Protein AF-A0A0F9SW14-F1 (afdb_monomer_lite)

pLDDT: mean 73.34, std 21.38, range [37.56, 98.0]

Secondary structure (DSSP, 8-state):
------------------------------PPPP------------S--TTTHHHHTTTS--SS----------EEEEEEEEETTTTEEEEEEEEE-SS--HHHHHHHHHHHHHTTT-EEEEEEEEE-GGGTGGGHHHHGGGBT--

Foldseek 3Di:
DDDDDDDDDDDDDDDDDDDDDDDDDDDDDDDDDDDDDDPPDPDPPDPDDPPPVVVVPPPPPPDPPPDPPPPPQFKKWWFKKWAVDPTDIAIAIATFPDDQDQVSVCVVCCVVQVVVRIHTPGTPHMDGPVCQVVCPVRRPPRYRVD

Structure (mmCIF, N/CA/C/O backbone):
data_AF-A0A0F9SW14-F1
#
_entry.id   AF-A0A0F9SW14-F1
#
loop_
_atom_site.group_PDB
_atom_site.id
_atom_site.type_symbol
_atom_site.label_atom_id
_atom_site.label_alt_id
_atom_site.label_comp_id
_atom_site.label_asym_id
_atom_site.label_entity_id
_atom_site.label_seq_id
_atom_site.pdbx_PDB_ins_code
_atom_site.Cartn_x
_atom_site.Cartn_y
_atom_site.Cartn_z
_atom_site.occupancy
_atom_site.B_iso_or_equiv
_atom_site.auth_seq_id
_atom_site.auth_comp_id
_atom_site.auth_asym_id
_atom_site.auth_atom_id
_atom_site.pdbx_PDB_model_num
ATOM 1 N N . MET A 1 1 ? 4.746 -79.354 -51.095 1.00 38.97 1 MET A N 1
ATOM 2 C CA . MET A 1 1 ? 5.424 -80.580 -50.618 1.00 38.97 1 MET A CA 1
ATOM 3 C C . MET A 1 1 ? 6.906 -80.377 -50.930 1.00 38.97 1 MET A C 1
ATOM 5 O O . MET A 1 1 ? 7.201 -80.133 -52.088 1.00 38.97 1 MET A O 1
ATOM 9 N N . GLN A 1 2 ? 7.787 -80.073 -49.967 1.00 37.56 2 GLN A N 1
ATOM 10 C CA . GLN A 1 2 ? 8.296 -80.921 -48.863 1.00 37.56 2 GLN A CA 1
ATOM 11 C C . GLN A 1 2 ? 9.198 -82.066 -49.374 1.00 37.56 2 GLN A C 1
ATOM 13 O O . GLN A 1 2 ? 8.772 -82.779 -50.272 1.00 37.56 2 GLN A O 1
ATOM 18 N N . SER A 1 3 ? 10.400 -82.305 -48.826 1.00 41.50 3 SER A N 1
ATOM 19 C CA . SER A 1 3 ? 11.129 -81.536 -47.792 1.00 41.50 3 SER A CA 1
ATOM 20 C C . SER A 1 3 ? 12.656 -81.739 -47.847 1.00 41.50 3 SER A C 1
ATOM 22 O O . SER A 1 3 ? 13.148 -82.647 -48.508 1.00 41.50 3 SER A O 1
ATOM 24 N N . HIS A 1 4 ? 13.378 -80.877 -47.124 1.00 40.69 4 HIS A N 1
ATOM 25 C CA . HIS A 1 4 ? 14.837 -80.838 -46.953 1.00 40.69 4 HIS A CA 1
ATOM 26 C C . HIS A 1 4 ? 15.416 -81.968 -46.074 1.00 40.69 4 HIS A C 1
ATOM 28 O O . HIS A 1 4 ? 14.711 -82.542 -45.249 1.00 40.69 4 HIS A O 1
ATOM 34 N N . GLN A 1 5 ? 16.737 -82.170 -46.192 1.00 41.19 5 GLN A N 1
ATOM 35 C CA . GLN A 1 5 ? 17.609 -83.070 -45.414 1.00 41.19 5 GLN A CA 1
ATOM 36 C C . GLN A 1 5 ? 19.052 -82.494 -45.499 1.00 41.19 5 GLN A C 1
ATOM 38 O O . GLN A 1 5 ? 19.463 -82.130 -46.597 1.00 41.19 5 GLN A O 1
ATOM 43 N N . GLU A 1 6 ? 19.891 -82.323 -44.465 1.00 43.97 6 GLU A N 1
ATOM 44 C CA . GLU A 1 6 ? 19.742 -82.427 -42.999 1.00 43.97 6 GLU A CA 1
ATOM 45 C C . GLU A 1 6 ? 20.872 -81.639 -42.279 1.00 43.97 6 GLU A C 1
ATOM 47 O O . GLU A 1 6 ? 21.977 -81.530 -42.824 1.00 43.97 6 GLU A O 1
ATOM 52 N N . ARG A 1 7 ? 20.655 -81.189 -41.027 1.00 43.34 7 ARG A N 1
ATOM 53 C CA . ARG A 1 7 ? 21.423 -81.677 -39.849 1.00 43.34 7 ARG A CA 1
ATOM 54 C C . ARG A 1 7 ? 20.942 -81.111 -38.506 1.00 43.34 7 ARG A C 1
ATOM 56 O O . ARG A 1 7 ? 20.653 -79.923 -38.389 1.00 43.34 7 ARG A O 1
ATOM 63 N N . GLY A 1 8 ? 20.845 -81.980 -37.496 1.00 38.12 8 GLY A N 1
ATOM 64 C CA . GLY A 1 8 ? 20.232 -81.676 -36.195 1.00 38.12 8 GLY A CA 1
ATOM 65 C C . GLY A 1 8 ? 21.143 -81.086 -35.103 1.00 38.12 8 GLY A C 1
ATOM 66 O O . GLY A 1 8 ? 22.357 -81.270 -35.084 1.00 38.12 8 GLY A O 1
ATOM 67 N N . ARG A 1 9 ? 20.500 -80.426 -34.129 1.00 44.12 9 ARG A N 1
ATOM 68 C CA . ARG A 1 9 ? 21.030 -79.980 -32.824 1.00 44.12 9 ARG A CA 1
ATOM 69 C C . ARG A 1 9 ? 20.218 -80.675 -31.729 1.00 44.12 9 ARG A C 1
ATOM 71 O O . ARG A 1 9 ? 18.997 -80.598 -31.803 1.00 44.12 9 ARG A O 1
ATOM 78 N N . VAL A 1 10 ? 20.840 -81.220 -30.676 1.00 42.28 10 VAL A N 1
ATOM 79 C CA . VAL A 1 10 ? 20.179 -81.403 -29.362 1.00 42.28 10 VAL A CA 1
ATOM 80 C C . VAL A 1 10 ? 21.195 -81.572 -28.217 1.00 42.28 10 VAL A C 1
ATOM 82 O O . VAL A 1 10 ? 22.359 -81.884 -28.442 1.00 42.28 10 VAL A O 1
ATOM 85 N N . ILE A 1 11 ? 20.730 -81.296 -26.998 1.00 48.56 11 ILE A N 1
ATOM 86 C CA . ILE A 1 11 ? 21.451 -81.211 -25.713 1.00 48.56 11 ILE A CA 1
ATOM 87 C C . ILE A 1 11 ? 20.950 -82.287 -24.729 1.00 48.56 11 ILE A C 1
ATOM 89 O O . ILE A 1 11 ? 19.869 -82.839 -24.932 1.00 48.56 11 ILE A O 1
ATOM 93 N N . LYS A 1 12 ? 21.676 -82.550 -23.628 1.00 44.75 12 LYS A N 1
ATOM 94 C CA . LYS A 1 12 ? 21.154 -83.325 -22.481 1.00 44.75 12 LYS A CA 1
ATOM 95 C C . LYS A 1 12 ? 21.751 -82.888 -21.131 1.00 44.75 12 LYS A C 1
ATOM 97 O O . LYS A 1 12 ? 22.865 -82.376 -21.089 1.00 44.75 12 LYS A O 1
ATOM 102 N N . MET A 1 13 ? 20.978 -83.069 -20.056 1.00 38.25 13 MET A N 1
ATOM 103 C CA . MET A 1 13 ? 21.234 -82.593 -18.682 1.00 38.25 13 MET A CA 1
ATOM 104 C C . MET A 1 13 ? 21.782 -83.699 -17.739 1.00 38.25 13 MET A C 1
ATOM 106 O O . MET A 1 13 ? 21.781 -84.871 -18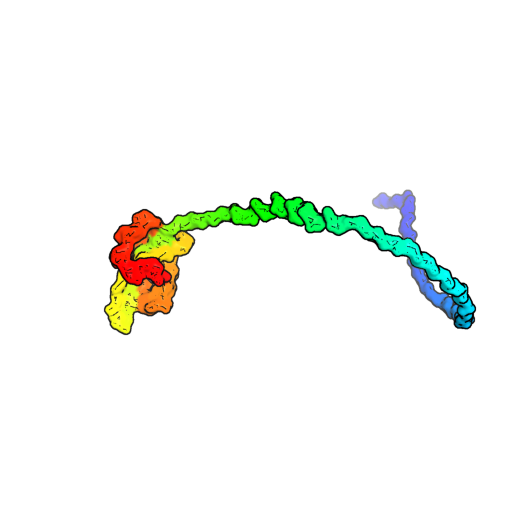.112 1.00 38.25 13 MET A O 1
ATOM 110 N N . GLY A 1 14 ? 22.217 -83.324 -16.519 1.00 40.25 14 GLY A N 1
ATOM 111 C CA . GLY A 1 14 ? 22.540 -84.231 -15.385 1.00 40.25 14 GLY A CA 1
ATOM 112 C C . GLY A 1 14 ? 21.290 -84.813 -14.686 1.00 40.25 14 GLY A C 1
ATOM 113 O O . GLY A 1 14 ? 20.208 -84.762 -15.265 1.00 40.25 14 GLY A O 1
ATOM 114 N N . ASN A 1 15 ? 21.299 -85.350 -13.453 1.00 47.53 15 ASN A N 1
ATOM 115 C CA . ASN A 1 15 ? 22.306 -85.530 -12.371 1.00 47.53 15 ASN A CA 1
ATOM 116 C C . ASN A 1 15 ? 21.827 -86.711 -11.449 1.00 47.53 15 ASN A C 1
ATOM 118 O O . ASN A 1 15 ? 20.722 -87.192 -11.727 1.00 47.53 15 ASN A O 1
ATOM 122 N N . PRO A 1 16 ? 22.545 -87.225 -10.399 1.00 51.72 16 PRO A N 1
ATOM 123 C CA . PRO A 1 16 ? 22.375 -86.743 -8.997 1.00 51.72 16 PRO A CA 1
ATOM 124 C C . PRO A 1 16 ? 23.644 -87.012 -8.072 1.00 51.72 16 PRO A C 1
ATOM 126 O O . PRO A 1 16 ? 24.694 -86.579 -8.543 1.00 51.72 16 PRO A O 1
ATOM 129 N N . PRO A 1 17 ? 23.676 -87.557 -6.801 1.00 51.41 17 PRO A N 1
ATOM 130 C CA . PRO A 1 17 ? 24.726 -87.180 -5.806 1.00 51.41 17 PRO A CA 1
ATOM 131 C C . PRO A 1 17 ? 25.372 -88.322 -4.929 1.00 51.41 17 PRO A C 1
ATOM 133 O O . PRO A 1 17 ? 25.141 -89.502 -5.162 1.00 51.41 17 PRO A O 1
ATOM 136 N N . GLN A 1 18 ? 26.096 -87.933 -3.853 1.00 49.66 18 GLN A N 1
ATOM 137 C CA . GLN A 1 18 ? 26.628 -88.734 -2.705 1.00 49.66 18 GLN A CA 1
ATOM 138 C C . GLN A 1 18 ? 27.753 -89.762 -3.015 1.00 49.66 18 GLN A C 1
ATOM 140 O O . GLN A 1 18 ? 27.923 -90.177 -4.151 1.00 49.66 18 GLN A O 1
ATOM 145 N N . THR A 1 19 ? 28.626 -90.178 -2.079 1.00 39.94 19 THR A N 1
ATOM 146 C CA . THR A 1 19 ? 28.713 -89.998 -0.605 1.00 39.94 19 THR A CA 1
ATOM 147 C C . THR A 1 19 ? 30.156 -89.657 -0.152 1.00 39.94 19 THR A C 1
ATOM 149 O O . THR A 1 19 ? 31.071 -89.685 -0.971 1.00 39.94 19 THR A O 1
ATOM 152 N N . GLY A 1 20 ? 30.384 -89.337 1.129 1.00 46.06 20 GLY A N 1
ATOM 153 C CA . GLY A 1 20 ? 31.709 -89.021 1.697 1.00 46.06 20 GLY A CA 1
ATOM 154 C C . GLY A 1 20 ? 32.074 -89.870 2.924 1.00 46.06 20 GLY A C 1
ATOM 155 O O . GLY A 1 20 ? 31.224 -90.574 3.465 1.00 46.06 20 GLY A O 1
ATOM 156 N N . ASN A 1 21 ? 33.332 -89.799 3.378 1.00 55.56 21 ASN A N 1
ATOM 157 C CA . ASN A 1 21 ? 33.745 -90.317 4.689 1.00 55.56 21 ASN A CA 1
ATOM 158 C C . ASN A 1 21 ? 35.042 -89.657 5.200 1.00 55.56 21 ASN A C 1
ATOM 160 O O . ASN A 1 21 ? 35.754 -89.012 4.432 1.00 55.56 21 ASN A O 1
ATOM 164 N N . ASN A 1 22 ? 35.325 -89.796 6.499 1.00 52.22 22 ASN A N 1
ATOM 165 C CA . ASN A 1 22 ? 36.262 -88.936 7.237 1.00 52.22 22 ASN A CA 1
ATOM 166 C C . ASN A 1 22 ? 37.463 -89.710 7.813 1.00 52.22 22 ASN A C 1
ATOM 168 O O . ASN A 1 22 ? 37.285 -90.815 8.319 1.00 52.22 22 ASN A O 1
ATOM 172 N N . THR A 1 23 ? 38.635 -89.070 7.895 1.00 49.75 23 THR A N 1
ATOM 173 C CA . THR A 1 23 ? 39.743 -89.482 8.785 1.00 49.75 23 THR A CA 1
ATOM 174 C C . THR A 1 23 ? 40.428 -88.250 9.394 1.00 49.75 23 THR A C 1
ATOM 176 O O . THR A 1 23 ? 40.854 -87.382 8.631 1.00 49.75 23 THR A O 1
ATOM 179 N N . PRO A 1 24 ? 40.542 -88.146 10.733 1.00 56.88 24 PRO A N 1
ATOM 180 C CA . PRO A 1 24 ? 41.169 -87.013 11.415 1.00 56.88 24 PRO A CA 1
ATOM 181 C C . PRO A 1 24 ? 42.619 -87.298 11.842 1.00 56.88 24 PRO A C 1
ATOM 183 O O . PRO A 1 24 ? 42.994 -88.454 12.028 1.00 56.88 24 PRO A O 1
ATOM 186 N N . LEU A 1 25 ? 43.372 -86.241 12.168 1.00 50.91 25 LEU A N 1
ATOM 187 C CA . LEU A 1 25 ? 44.088 -86.179 13.450 1.00 50.91 25 LEU A CA 1
ATOM 188 C C . LEU A 1 25 ? 44.338 -84.721 13.883 1.00 50.91 25 LEU A C 1
ATOM 190 O O . LEU A 1 25 ? 44.151 -83.789 13.103 1.00 50.91 25 LEU A O 1
ATOM 194 N N . LEU A 1 26 ? 44.715 -84.545 15.150 1.00 45.38 26 LEU A N 1
ATOM 195 C CA . LEU A 1 26 ? 44.892 -83.275 15.855 1.00 45.38 26 LEU A CA 1
ATOM 196 C C . LEU A 1 26 ? 46.337 -83.197 16.394 1.00 45.38 26 LEU A C 1
ATOM 198 O O . LEU A 1 26 ? 46.843 -84.221 16.849 1.00 45.38 26 LEU A O 1
ATOM 202 N N . SER A 1 27 ? 46.942 -81.999 16.411 1.00 46.00 27 SER A N 1
ATOM 203 C CA . SER A 1 27 ? 48.292 -81.708 16.965 1.00 46.00 27 SER A CA 1
ATOM 204 C C . SER A 1 27 ? 49.480 -82.356 16.188 1.00 46.00 27 SER A C 1
ATOM 206 O O . SER A 1 27 ? 49.280 -83.284 15.416 1.00 46.00 27 SER A O 1
ATOM 208 N N . ASP A 1 28 ? 50.741 -81.895 16.253 1.00 55.34 28 ASP A N 1
ATOM 209 C CA . ASP A 1 28 ? 51.387 -81.083 17.294 1.00 55.34 28 ASP A CA 1
ATOM 210 C C . ASP A 1 28 ? 52.517 -80.120 16.819 1.00 55.34 28 ASP A C 1
ATOM 212 O O . ASP A 1 28 ? 53.312 -80.402 15.925 1.00 55.34 28 ASP A O 1
ATOM 216 N N . ILE A 1 29 ? 52.528 -78.965 17.488 1.00 54.09 29 ILE A N 1
ATOM 217 C CA . ILE A 1 29 ? 53.561 -77.958 17.821 1.00 54.09 29 ILE A CA 1
ATOM 218 C C . ILE A 1 29 ? 55.037 -78.169 17.373 1.00 54.09 29 ILE A C 1
ATOM 220 O O . ILE A 1 29 ? 55.694 -79.114 17.800 1.00 54.09 29 ILE A O 1
ATOM 224 N N . LYS A 1 30 ? 55.654 -77.128 16.759 1.00 56.25 30 LYS A N 1
ATOM 225 C CA . LYS A 1 30 ? 57.001 -76.624 17.165 1.00 56.25 30 LYS A CA 1
ATOM 226 C C . LYS A 1 30 ? 57.337 -75.184 16.697 1.00 56.25 30 LYS A C 1
ATOM 228 O O . LYS A 1 30 ? 57.548 -74.979 15.504 1.00 56.25 30 LYS A O 1
ATOM 233 N N . PRO A 1 31 ? 57.485 -74.193 17.603 1.00 57.56 31 PRO A N 1
ATOM 234 C CA . PRO A 1 31 ? 58.002 -72.862 17.266 1.00 57.56 31 PRO A CA 1
ATOM 235 C C . PRO A 1 31 ? 59.539 -72.758 17.437 1.00 57.56 31 PRO A C 1
ATOM 237 O O . PRO A 1 31 ? 60.061 -73.156 18.482 1.00 57.56 31 PRO A O 1
ATOM 240 N N . PRO A 1 32 ? 60.288 -72.197 16.466 1.00 58.81 32 PRO A N 1
ATOM 241 C CA . PRO A 1 32 ? 61.673 -71.756 16.667 1.00 58.81 32 PRO A CA 1
ATOM 242 C C . PRO A 1 32 ? 61.749 -70.386 17.393 1.00 58.81 32 PRO A C 1
ATOM 244 O O . PRO A 1 32 ? 60.774 -69.633 17.385 1.00 58.81 32 PRO A O 1
ATOM 247 N N . PRO A 1 33 ? 62.881 -70.053 18.050 1.00 59.22 33 PRO A N 1
ATOM 248 C CA . PRO A 1 33 ? 62.978 -68.933 18.996 1.00 59.22 33 PRO A CA 1
ATOM 249 C C . PRO A 1 33 ? 63.113 -67.538 18.344 1.00 59.22 33 PRO A C 1
ATOM 251 O O . PRO A 1 33 ? 63.547 -67.424 17.197 1.00 59.22 33 PRO A O 1
ATOM 254 N N . PRO A 1 34 ? 62.796 -66.452 19.081 1.00 56.81 34 PRO A N 1
ATOM 255 C CA . PRO A 1 34 ? 62.833 -65.086 18.561 1.00 56.81 34 PRO A CA 1
ATOM 256 C C . PRO A 1 34 ? 64.256 -64.523 18.423 1.00 56.81 34 PRO A C 1
ATOM 258 O O . PRO A 1 34 ? 65.130 -64.767 19.256 1.00 56.81 34 PRO A O 1
ATOM 261 N N . GLN A 1 35 ? 64.459 -63.671 17.415 1.00 60.34 35 GLN A N 1
ATOM 262 C CA . GLN A 1 35 ? 65.651 -62.831 17.248 1.00 60.34 35 GLN A CA 1
ATOM 263 C C . GLN A 1 35 ? 65.212 -61.377 17.029 1.00 60.34 35 GLN A C 1
ATOM 265 O O . GLN A 1 35 ? 64.729 -61.009 15.961 1.00 60.34 35 GLN A O 1
ATOM 270 N N . TRP A 1 36 ? 65.342 -60.552 18.070 1.00 59.59 36 TRP A N 1
ATOM 271 C CA . TRP A 1 36 ? 64.946 -59.143 18.046 1.00 59.59 36 TRP A CA 1
ATOM 272 C C . TRP A 1 36 ? 66.070 -58.273 17.476 1.00 59.59 36 TRP A C 1
ATOM 274 O O . TRP A 1 36 ? 67.032 -57.975 18.178 1.00 59.59 36 TRP A O 1
ATOM 284 N N . ILE A 1 37 ? 65.923 -57.803 16.234 1.00 59.19 37 ILE A N 1
ATOM 285 C CA . ILE A 1 37 ? 66.754 -56.720 15.685 1.00 59.19 37 ILE A CA 1
ATOM 286 C C . ILE A 1 37 ? 65.842 -55.631 15.105 1.00 59.19 37 ILE A C 1
ATOM 288 O O . ILE A 1 37 ? 65.646 -55.523 13.895 1.00 59.19 37 ILE A O 1
ATOM 292 N N . LEU A 1 38 ? 65.290 -54.788 15.985 1.00 52.34 38 LEU A N 1
ATOM 293 C CA . LEU A 1 38 ? 64.832 -53.464 15.563 1.00 52.34 38 LEU A CA 1
ATOM 294 C C . LEU A 1 38 ? 66.065 -52.620 15.217 1.00 52.34 38 LEU A C 1
ATOM 296 O O . LEU A 1 38 ? 66.895 -52.353 16.080 1.00 52.34 38 LEU A O 1
ATOM 300 N N . ASN A 1 39 ? 66.142 -52.132 13.980 1.00 56.81 39 ASN A N 1
ATOM 301 C CA . ASN A 1 39 ? 67.089 -51.089 13.572 1.00 56.81 39 ASN A CA 1
ATOM 302 C C . ASN A 1 39 ? 66.338 -49.891 12.967 1.00 56.81 39 ASN A C 1
ATOM 304 O O . ASN A 1 39 ? 66.655 -49.402 11.882 1.00 56.81 39 ASN A O 1
ATOM 308 N N . ILE A 1 40 ? 65.298 -49.430 13.667 1.00 61.66 40 ILE A N 1
ATOM 309 C CA . ILE A 1 40 ? 64.617 -48.177 13.333 1.00 61.66 40 ILE A CA 1
ATOM 310 C C . ILE A 1 40 ? 65.492 -47.034 13.850 1.00 61.66 40 ILE A C 1
ATOM 312 O O . ILE A 1 40 ? 65.397 -46.633 15.009 1.00 61.66 40 ILE A O 1
ATOM 316 N N . ARG A 1 41 ? 66.367 -46.507 12.988 1.00 59.88 41 ARG A N 1
ATOM 317 C CA . ARG A 1 41 ? 67.065 -45.246 13.264 1.00 59.88 41 ARG A CA 1
ATOM 318 C C . ARG A 1 41 ? 66.030 -44.111 13.270 1.00 59.88 41 ARG A C 1
ATOM 320 O O . ARG A 1 41 ? 65.375 -43.924 12.245 1.00 59.88 41 ARG A O 1
ATOM 327 N N . PRO A 1 42 ? 65.878 -43.336 14.359 1.00 55.75 42 PRO A N 1
ATOM 328 C CA . PRO A 1 42 ? 65.009 -42.168 14.351 1.00 55.75 42 PRO A CA 1
ATOM 329 C C . PRO A 1 42 ? 65.684 -41.055 13.544 1.00 55.75 42 PRO A C 1
ATOM 331 O O . PRO A 1 42 ? 66.501 -40.301 14.076 1.00 55.75 42 PRO A O 1
ATOM 334 N N . ASP A 1 43 ? 65.371 -40.960 12.251 1.00 54.28 43 ASP A N 1
ATOM 335 C CA . ASP A 1 43 ? 65.805 -39.822 11.445 1.00 54.28 43 ASP A CA 1
ATOM 336 C C . ASP A 1 43 ? 65.113 -38.548 11.954 1.00 54.28 43 ASP A C 1
ATOM 338 O O . ASP A 1 43 ? 63.888 -38.428 11.957 1.00 54.28 43 ASP A O 1
ATOM 342 N N . LYS A 1 44 ? 65.921 -37.605 12.448 1.00 60.53 44 LYS A N 1
ATOM 343 C CA . LYS A 1 44 ? 65.464 -36.323 12.997 1.00 60.53 44 LYS A CA 1
ATOM 344 C C . LYS A 1 44 ? 65.645 -35.183 11.988 1.00 60.53 44 LYS A C 1
ATOM 346 O O . LYS A 1 44 ? 66.069 -34.093 12.373 1.00 60.53 44 LYS A O 1
ATOM 351 N N . ARG A 1 45 ? 65.361 -35.395 10.694 1.00 54.12 45 ARG A N 1
ATOM 352 C CA . ARG A 1 45 ? 65.456 -34.328 9.681 1.00 54.12 45 ARG A CA 1
ATOM 353 C C . ARG A 1 45 ? 64.310 -33.325 9.776 1.00 54.12 45 ARG A C 1
ATOM 355 O O . ARG A 1 45 ? 63.336 -33.366 9.039 1.00 54.12 45 ARG A O 1
ATOM 362 N N . SER A 1 46 ? 64.542 -32.371 10.670 1.00 54.22 46 SER A N 1
ATOM 363 C CA . SER A 1 46 ? 64.135 -30.969 10.592 1.00 54.22 46 SER A CA 1
ATOM 364 C C . SER A 1 46 ? 62.689 -30.688 10.168 1.00 54.22 46 SER A C 1
ATOM 366 O O . SER A 1 46 ? 62.347 -30.501 9.001 1.00 54.22 46 SER A O 1
ATOM 368 N N . LEU A 1 47 ? 61.875 -30.552 11.209 1.00 59.28 47 LEU A N 1
ATOM 369 C CA . LEU A 1 47 ? 60.568 -29.908 11.299 1.00 59.28 47 LEU A CA 1
ATOM 370 C C . LEU A 1 47 ? 60.555 -28.507 10.628 1.00 59.28 47 LEU A C 1
ATOM 372 O O . LEU A 1 47 ? 60.588 -27.486 11.308 1.00 59.28 47 LEU A O 1
ATOM 376 N N . MET A 1 48 ? 60.519 -28.434 9.289 1.00 58.75 48 MET A N 1
ATOM 377 C CA . MET A 1 48 ? 60.490 -27.149 8.564 1.00 58.75 48 MET A CA 1
ATOM 378 C C . MET A 1 48 ? 59.705 -27.152 7.235 1.00 58.75 48 MET A C 1
ATOM 380 O O . MET A 1 48 ? 60.055 -26.430 6.305 1.00 58.75 48 MET A O 1
ATOM 384 N N . TYR A 1 49 ? 58.607 -27.918 7.138 1.00 58.09 49 TYR A N 1
ATOM 385 C CA . TYR A 1 49 ? 57.700 -27.848 5.971 1.00 58.09 49 TYR A CA 1
ATOM 386 C C . TYR A 1 49 ? 56.188 -27.752 6.280 1.00 58.09 49 TYR A C 1
ATOM 388 O O . TYR A 1 49 ? 55.355 -27.896 5.391 1.00 58.09 49 TYR A O 1
ATOM 396 N N . MET A 1 50 ? 55.799 -27.389 7.510 1.00 54.97 50 MET A N 1
ATOM 397 C CA . MET A 1 50 ? 54.402 -27.040 7.852 1.00 54.97 50 MET A CA 1
ATOM 398 C C . MET A 1 50 ? 54.076 -25.541 7.657 1.00 54.97 50 MET A C 1
ATOM 400 O O . MET A 1 50 ? 53.336 -24.960 8.445 1.00 54.97 50 MET A O 1
ATOM 404 N N . LYS A 1 51 ? 54.644 -24.874 6.638 1.00 50.84 51 LYS A N 1
ATOM 405 C CA . LYS A 1 51 ? 54.388 -23.432 6.398 1.00 50.84 51 LYS A CA 1
ATOM 406 C C . LYS A 1 51 ? 54.214 -22.985 4.943 1.00 50.84 51 LYS A C 1
ATOM 408 O O . LYS A 1 51 ? 53.975 -21.804 4.717 1.00 50.84 51 LYS A O 1
ATOM 413 N N . HIS A 1 52 ? 54.275 -23.906 3.978 1.00 51.56 52 HIS A N 1
ATOM 414 C CA . HIS A 1 52 ? 54.105 -23.580 2.552 1.00 51.56 52 HIS A CA 1
ATOM 415 C C . HIS A 1 52 ? 52.938 -24.321 1.878 1.00 51.56 52 HIS A C 1
ATOM 417 O O . HIS A 1 52 ? 52.269 -23.731 1.037 1.00 51.56 52 HIS A O 1
ATOM 423 N N . ILE A 1 53 ? 52.595 -25.540 2.316 1.00 53.34 53 ILE A N 1
ATOM 424 C CA . ILE A 1 53 ? 51.455 -26.306 1.767 1.00 53.34 53 ILE A CA 1
ATOM 425 C C . ILE A 1 53 ? 50.104 -25.600 2.014 1.00 53.34 53 ILE A C 1
ATOM 427 O O . ILE A 1 53 ? 49.227 -25.623 1.155 1.00 53.34 53 ILE A O 1
ATOM 431 N N . LEU A 1 54 ? 49.944 -24.914 3.154 1.00 52.75 54 LEU A N 1
ATOM 432 C CA . LEU A 1 54 ? 48.695 -24.221 3.513 1.00 52.75 54 LEU A CA 1
ATOM 433 C C . LEU A 1 54 ? 48.391 -22.975 2.659 1.00 52.75 54 LEU A C 1
ATOM 435 O O . LEU A 1 54 ? 47.252 -22.518 2.655 1.00 52.75 54 LEU A O 1
ATOM 439 N N . LEU A 1 55 ? 49.371 -22.425 1.932 1.00 53.22 55 LEU A N 1
ATOM 440 C CA . LEU A 1 55 ? 49.176 -21.229 1.100 1.00 53.22 55 LEU A CA 1
ATOM 441 C C . LEU A 1 55 ? 48.711 -21.555 -0.329 1.00 53.22 55 LEU A C 1
ATOM 443 O O . LEU A 1 55 ? 48.088 -20.715 -0.971 1.00 53.22 55 LEU A O 1
ATOM 447 N N . SER A 1 56 ? 48.959 -22.771 -0.826 1.00 50.25 56 SER A N 1
ATOM 448 C CA . SER A 1 56 ? 48.640 -23.154 -2.212 1.00 50.25 56 SER A CA 1
ATOM 449 C C . SER A 1 56 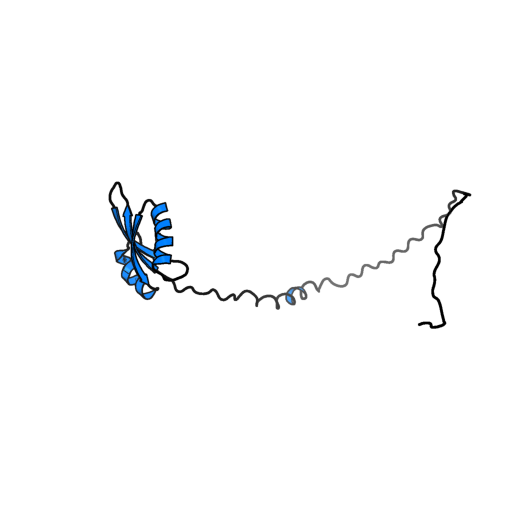? 47.169 -23.519 -2.449 1.00 50.25 56 SER A C 1
ATOM 451 O O . SER A 1 56 ? 46.718 -23.505 -3.589 1.00 50.25 56 SER A O 1
ATOM 453 N N . LEU A 1 57 ? 46.408 -23.830 -1.393 1.00 52.06 57 LEU A N 1
ATOM 454 C CA . LEU A 1 57 ? 44.990 -24.219 -1.477 1.00 52.06 57 LEU A CA 1
ATOM 455 C C . LEU A 1 57 ? 44.008 -23.040 -1.333 1.00 52.06 57 LEU A C 1
ATOM 457 O O . LEU A 1 57 ? 42.820 -23.199 -1.596 1.00 52.06 57 LEU A O 1
ATOM 461 N N . ALA A 1 58 ? 44.487 -21.848 -0.963 1.00 54.25 58 ALA A N 1
ATOM 462 C CA . ALA A 1 58 ? 43.641 -20.672 -0.732 1.00 54.25 58 ALA A CA 1
ATOM 463 C C . ALA A 1 58 ? 43.211 -19.929 -2.018 1.00 54.25 58 ALA A C 1
ATOM 465 O O . ALA A 1 58 ? 42.339 -19.065 -1.968 1.00 54.25 58 ALA A O 1
ATOM 466 N N . ALA A 1 59 ? 43.814 -20.240 -3.172 1.00 55.91 59 ALA A N 1
ATOM 467 C CA . ALA A 1 59 ? 43.720 -19.419 -4.386 1.00 55.91 59 ALA A CA 1
ATOM 468 C C . ALA A 1 59 ? 42.589 -19.798 -5.370 1.00 55.91 59 ALA A C 1
ATOM 470 O O . ALA A 1 59 ? 42.411 -19.113 -6.373 1.00 55.91 59 ALA A O 1
ATOM 471 N N . ALA A 1 60 ? 41.829 -20.871 -5.115 1.00 57.19 60 ALA A N 1
ATOM 472 C CA . ALA A 1 60 ? 40.885 -21.456 -6.083 1.00 57.19 60 ALA A CA 1
ATOM 473 C C . ALA A 1 60 ? 39.411 -21.487 -5.609 1.00 57.19 60 ALA A C 1
ATOM 475 O O . ALA A 1 60 ? 38.622 -22.286 -6.106 1.00 57.19 60 ALA A O 1
ATOM 476 N N . GLY A 1 61 ? 39.036 -20.649 -4.630 1.00 59.50 61 GLY A N 1
ATOM 477 C CA . GLY A 1 61 ? 37.747 -20.746 -3.920 1.00 59.50 61 GLY A CA 1
ATOM 478 C C . GLY A 1 61 ? 36.795 -19.541 -3.995 1.00 59.50 61 GLY A C 1
ATOM 479 O O . GLY A 1 61 ? 35.789 -19.551 -3.294 1.00 59.50 61 GLY A O 1
ATOM 480 N N . LEU A 1 62 ? 37.086 -18.491 -4.778 1.00 61.97 62 LEU A N 1
ATOM 481 C CA . LEU A 1 62 ? 36.348 -17.209 -4.740 1.00 61.97 62 LEU A CA 1
ATOM 482 C C . LEU A 1 62 ? 35.760 -16.770 -6.104 1.00 61.97 62 LEU A C 1
ATOM 484 O O . LEU A 1 62 ? 36.029 -15.667 -6.568 1.00 61.97 62 LEU A O 1
ATOM 488 N N . LEU A 1 63 ? 34.936 -17.607 -6.751 1.00 62.03 63 LEU A N 1
ATOM 489 C CA . LEU A 1 63 ? 34.216 -17.232 -7.992 1.00 62.03 63 LEU A CA 1
ATOM 490 C C . LEU A 1 63 ? 32.744 -17.702 -8.074 1.00 62.03 63 LEU A C 1
ATOM 492 O O . LEU A 1 63 ? 32.142 -17.632 -9.141 1.00 62.03 63 LEU A O 1
ATOM 496 N N . ALA A 1 64 ? 32.138 -18.177 -6.978 1.00 62.16 64 ALA A N 1
ATOM 497 C CA . ALA A 1 64 ? 30.885 -18.948 -7.036 1.00 62.16 64 ALA A CA 1
ATOM 498 C C . ALA A 1 64 ? 29.725 -18.442 -6.144 1.00 62.16 64 ALA A C 1
ATOM 500 O O . ALA A 1 64 ? 29.026 -19.261 -5.551 1.00 62.16 64 ALA A O 1
ATOM 501 N N . LEU A 1 65 ? 29.477 -17.123 -6.054 1.00 61.75 65 LEU A N 1
ATOM 502 C CA . LEU A 1 65 ? 28.171 -16.624 -5.564 1.00 61.75 65 LEU A CA 1
ATOM 503 C C . LEU A 1 65 ? 27.729 -15.237 -6.081 1.00 61.75 65 LEU A C 1
ATOM 505 O O . LEU A 1 65 ? 26.967 -14.540 -5.417 1.00 61.75 65 LEU A O 1
ATOM 509 N N . SER A 1 66 ? 28.130 -14.832 -7.289 1.00 59.16 66 SER A N 1
ATOM 510 C CA . SER A 1 66 ? 27.489 -13.700 -7.980 1.00 59.16 66 SER A CA 1
ATOM 511 C C . SER A 1 66 ? 26.190 -14.147 -8.667 1.00 59.16 66 SER A C 1
ATOM 513 O O . SER A 1 66 ? 26.063 -14.082 -9.891 1.00 59.16 66 SER A O 1
ATOM 515 N N . ALA A 1 67 ? 25.224 -14.641 -7.888 1.00 64.25 67 ALA A N 1
ATOM 516 C CA . ALA A 1 67 ? 23.860 -14.756 -8.389 1.00 64.25 67 ALA A CA 1
ATOM 517 C C . ALA A 1 67 ? 23.357 -13.334 -8.689 1.00 64.25 67 ALA A C 1
ATOM 519 O O . ALA A 1 67 ? 23.520 -12.465 -7.826 1.00 64.25 67 ALA A O 1
ATOM 520 N N . PRO A 1 68 ? 22.758 -13.058 -9.863 1.00 55.75 68 PRO A N 1
ATOM 521 C CA . PRO A 1 68 ? 22.087 -11.789 -10.072 1.00 55.75 68 PRO A CA 1
ATOM 522 C C . PRO A 1 68 ? 20.897 -11.748 -9.117 1.00 55.75 68 PRO A C 1
ATOM 524 O O . PRO A 1 68 ? 19.867 -12.384 -9.349 1.00 55.75 68 PRO A O 1
ATOM 527 N N . SER A 1 69 ? 21.043 -11.007 -8.020 1.00 53.72 69 SER A N 1
ATOM 528 C CA . SER A 1 69 ? 19.891 -10.505 -7.295 1.00 53.72 69 SER A CA 1
ATOM 529 C C . SER A 1 69 ? 19.105 -9.679 -8.300 1.00 53.72 69 SER A C 1
ATOM 531 O O . SER A 1 69 ? 19.554 -8.621 -8.725 1.00 53.72 69 SER A O 1
ATOM 533 N N . VAL A 1 70 ? 17.955 -10.193 -8.736 1.00 53.62 70 VAL A N 1
ATOM 534 C CA . VAL A 1 70 ? 17.008 -9.387 -9.496 1.00 53.62 70 VAL A CA 1
ATOM 535 C C . VAL A 1 70 ? 16.580 -8.278 -8.547 1.00 53.62 70 VAL A C 1
ATOM 537 O O . VAL A 1 70 ? 15.842 -8.538 -7.596 1.00 53.62 70 VAL A O 1
ATOM 540 N N . GLN A 1 71 ? 17.075 -7.058 -8.771 1.00 52.12 71 GLN A N 1
ATOM 541 C CA . GLN A 1 71 ? 16.477 -5.865 -8.188 1.00 52.12 71 GLN A CA 1
ATOM 542 C C . GLN A 1 71 ? 15.067 -5.776 -8.770 1.00 52.12 71 GLN A C 1
ATOM 544 O O . GLN A 1 71 ? 14.854 -5.219 -9.847 1.00 52.12 71 GLN A O 1
ATOM 549 N N . ALA A 1 72 ? 14.103 -6.391 -8.083 1.00 58.31 72 ALA A N 1
ATOM 550 C CA . ALA A 1 72 ? 12.707 -6.069 -8.287 1.00 58.31 72 ALA A CA 1
ATOM 551 C C . ALA A 1 72 ? 12.597 -4.560 -8.060 1.00 58.31 72 ALA A C 1
ATOM 553 O O . ALA A 1 72 ? 12.965 -4.083 -6.987 1.00 58.31 72 ALA A O 1
ATOM 554 N N . ALA A 1 73 ? 12.182 -3.818 -9.090 1.00 66.38 73 ALA A N 1
ATOM 555 C CA . ALA A 1 73 ? 11.990 -2.380 -8.972 1.00 66.38 73 ALA A CA 1
ATOM 556 C C . ALA A 1 73 ? 11.083 -2.125 -7.766 1.00 66.38 73 ALA A C 1
ATOM 558 O O . ALA A 1 73 ? 10.029 -2.754 -7.665 1.00 66.38 73 ALA A O 1
ATOM 559 N N . GLU A 1 74 ? 11.518 -1.277 -6.835 1.00 84.25 74 GLU A N 1
ATOM 560 C CA . GLU A 1 74 ? 10.876 -1.168 -5.527 1.00 84.25 74 GLU A CA 1
ATOM 561 C C . GLU A 1 74 ? 9.463 -0.585 -5.679 1.00 84.25 74 GLU A C 1
ATOM 563 O O . GLU A 1 74 ? 9.258 0.623 -5.822 1.00 84.25 74 GLU A O 1
ATOM 568 N N . CYS A 1 75 ? 8.473 -1.482 -5.726 1.00 92.50 75 CYS A N 1
ATOM 569 C CA . CYS A 1 75 ? 7.078 -1.138 -5.936 1.00 92.50 75 CYS A CA 1
ATOM 570 C C . CYS A 1 75 ? 6.489 -0.607 -4.630 1.00 92.50 75 CYS A C 1
ATOM 572 O O . CYS A 1 75 ? 6.442 -1.305 -3.616 1.00 92.50 75 CYS A O 1
ATOM 574 N N . PHE A 1 76 ? 5.915 0.587 -4.672 1.00 94.81 76 PHE A N 1
ATOM 575 C CA . PHE A 1 76 ? 5.162 1.159 -3.567 1.00 94.81 76 PHE A CA 1
ATOM 576 C C . PHE A 1 76 ? 3.710 1.363 -3.970 1.00 94.81 76 PHE A C 1
ATOM 578 O O . PHE A 1 76 ? 3.403 1.748 -5.096 1.00 94.81 76 PHE A O 1
ATOM 585 N N . ALA A 1 77 ? 2.803 1.121 -3.032 1.00 96.62 77 ALA A N 1
ATOM 586 C CA . ALA A 1 77 ? 1.391 1.420 -3.181 1.00 96.62 77 ALA A CA 1
ATOM 587 C C . ALA A 1 77 ? 0.950 2.390 -2.091 1.00 96.62 77 ALA A C 1
ATOM 589 O O . ALA A 1 77 ? 1.263 2.201 -0.911 1.00 96.62 77 ALA A O 1
ATOM 590 N N . ASP A 1 78 ? 0.193 3.410 -2.483 1.00 96.62 78 ASP A N 1
ATOM 591 C CA . ASP A 1 78 ? -0.483 4.299 -1.553 1.00 96.62 78 ASP A CA 1
ATOM 592 C C . ASP A 1 78 ? -1.960 3.938 -1.448 1.00 96.62 78 ASP A C 1
ATOM 594 O O . ASP A 1 78 ? -2.612 3.540 -2.414 1.00 96.62 78 ASP A O 1
ATOM 598 N N . TYR A 1 79 ? -2.488 3.990 -0.233 1.00 97.56 79 TYR A N 1
ATOM 599 C CA . TYR A 1 79 ? -3.776 3.390 0.081 1.00 97.56 79 TYR A CA 1
ATOM 600 C C . TYR A 1 79 ? -4.526 4.184 1.142 1.00 97.56 79 TYR A C 1
ATOM 602 O O . TYR A 1 79 ? -3.961 4.996 1.878 1.00 97.56 79 TYR A O 1
ATOM 610 N N . LYS A 1 80 ? -5.830 3.926 1.223 1.00 97.56 80 LYS A N 1
ATOM 611 C CA . LYS A 1 80 ? -6.696 4.401 2.304 1.00 97.56 80 LYS A CA 1
ATOM 612 C C . LYS A 1 80 ? -7.278 3.197 3.026 1.00 97.56 80 LYS A C 1
ATOM 614 O O . LYS A 1 80 ? -7.687 2.232 2.379 1.00 97.56 80 LYS A O 1
ATOM 619 N N . ALA A 1 81 ? -7.329 3.254 4.349 1.00 98.00 81 ALA A N 1
ATOM 620 C CA . ALA A 1 81 ? -7.879 2.195 5.186 1.00 98.00 81 ALA A CA 1
ATOM 621 C C . ALA A 1 81 ? -8.658 2.778 6.372 1.00 98.00 81 ALA A C 1
ATOM 623 O O . ALA A 1 81 ? -8.434 3.923 6.781 1.00 98.00 81 ALA A O 1
ATOM 624 N N . LYS A 1 82 ? -9.588 1.981 6.908 1.00 96.94 82 LYS A N 1
ATOM 625 C CA . LYS A 1 82 ? -10.403 2.323 8.076 1.00 96.94 82 LYS A CA 1
ATOM 626 C C . LYS A 1 82 ? -10.281 1.290 9.189 1.00 96.94 82 LYS A C 1
ATOM 628 O O . LYS A 1 82 ? -9.986 0.132 8.928 1.00 96.94 82 LYS A O 1
ATOM 633 N N . GLN A 1 83 ? -10.540 1.708 10.414 1.00 96.38 83 GLN A N 1
ATOM 634 C CA . GLN A 1 83 ? -10.725 0.852 11.580 1.00 96.38 83 GLN A CA 1
ATOM 635 C C . GLN A 1 83 ? -12.036 1.278 12.234 1.00 96.38 83 GLN A C 1
ATOM 637 O O . GLN A 1 83 ? -12.286 2.474 12.360 1.00 96.38 83 GLN A O 1
ATOM 642 N N . GLU A 1 84 ? -12.880 0.316 12.596 1.00 94.62 84 GLU A N 1
ATOM 643 C CA . GLU A 1 84 ? -14.157 0.578 13.265 1.00 94.62 84 GLU A CA 1
ATOM 644 C C . GLU A 1 84 ? -13.964 0.615 14.790 1.00 94.62 84 GLU A C 1
ATOM 646 O O . GLU A 1 84 ? -13.038 -0.003 15.311 1.00 94.62 84 GLU A O 1
ATOM 651 N N . ASN A 1 85 ? -14.894 1.259 15.504 1.00 88.50 85 ASN A N 1
ATOM 652 C CA . ASN A 1 85 ? -15.069 1.154 16.961 1.00 88.50 85 ASN A CA 1
ATOM 653 C C . ASN A 1 85 ? -13.783 1.353 17.809 1.00 88.50 85 ASN A C 1
ATOM 655 O O . ASN A 1 85 ? -13.320 0.407 18.448 1.00 88.50 85 ASN A O 1
ATOM 659 N N . PRO A 1 86 ? -13.226 2.581 17.889 1.00 90.81 86 PRO A N 1
ATOM 660 C CA . PRO A 1 86 ? -13.736 3.834 17.324 1.00 90.81 86 PRO A CA 1
ATOM 661 C C . PRO A 1 86 ? -13.418 3.979 15.832 1.00 90.81 86 PRO A C 1
ATOM 663 O O . PRO A 1 86 ? -12.395 3.484 15.363 1.00 90.81 86 PRO A O 1
ATOM 666 N N . LEU A 1 87 ? -14.268 4.700 15.090 1.00 95.50 87 LEU A N 1
ATOM 667 C CA . LEU A 1 87 ? -14.030 4.961 13.669 1.00 95.50 87 LEU A CA 1
ATOM 668 C C . LEU A 1 87 ? -12.759 5.799 13.477 1.00 95.50 87 LEU A C 1
ATOM 670 O O . LEU A 1 87 ? -12.669 6.940 13.931 1.00 95.50 87 LEU A O 1
ATOM 674 N N . ARG A 1 88 ? -11.785 5.237 12.765 1.00 95.25 88 ARG A N 1
ATOM 675 C CA . ARG A 1 88 ? -10.520 5.881 12.402 1.00 95.25 88 ARG A CA 1
ATOM 676 C C . ARG A 1 88 ? -10.278 5.684 10.915 1.00 95.25 88 ARG A C 1
ATOM 678 O O . ARG A 1 88 ? -10.450 4.583 10.401 1.00 95.25 88 ARG A O 1
ATOM 685 N N . LEU A 1 89 ? -9.826 6.731 10.238 1.00 95.44 89 LEU A N 1
ATOM 686 C CA . LEU A 1 89 ? -9.383 6.682 8.845 1.00 95.44 89 LEU A CA 1
ATOM 687 C C . LEU A 1 89 ? -7.891 7.004 8.791 1.00 95.44 89 LEU A C 1
ATOM 689 O O . LEU A 1 89 ? -7.422 7.862 9.539 1.00 95.44 89 LEU A O 1
ATOM 693 N N . HIS A 1 90 ? -7.151 6.363 7.889 1.00 94.31 90 HIS A N 1
ATOM 694 C CA . HIS A 1 90 ? -5.808 6.815 7.546 1.00 94.31 90 HIS A CA 1
ATOM 695 C C . HIS A 1 90 ? -5.469 6.604 6.072 1.00 94.31 90 HIS A C 1
ATOM 697 O O . HIS A 1 90 ? -6.011 5.733 5.389 1.00 94.31 90 HIS A O 1
ATOM 703 N N . TYR A 1 91 ? -4.529 7.424 5.614 1.00 96.94 91 TYR A N 1
ATOM 704 C CA . TYR A 1 91 ? -3.723 7.175 4.429 1.00 96.94 91 TYR A CA 1
ATOM 705 C C . TYR A 1 91 ? -2.408 6.504 4.856 1.00 96.94 91 TYR A C 1
ATOM 707 O O . TYR A 1 91 ? -1.979 6.599 6.016 1.00 96.94 91 TYR A O 1
ATOM 715 N N . GLY A 1 92 ? -1.778 5.797 3.928 1.00 96.75 92 GLY A N 1
ATOM 716 C CA . GLY A 1 92 ? -0.484 5.163 4.125 1.00 96.75 92 GLY A CA 1
ATOM 717 C C . GLY A 1 92 ? 0.187 4.851 2.795 1.00 96.75 92 GLY A C 1
ATOM 718 O O . GLY A 1 92 ? -0.454 4.844 1.745 1.00 96.75 92 GLY A O 1
ATOM 719 N N . VAL A 1 93 ? 1.487 4.580 2.867 1.00 96.88 93 VAL A N 1
ATOM 720 C CA . VAL A 1 93 ? 2.305 4.072 1.761 1.00 96.88 93 VAL A CA 1
ATOM 721 C C . VAL A 1 93 ? 2.962 2.794 2.253 1.00 96.88 93 VAL A C 1
ATOM 723 O O . VAL A 1 93 ? 3.425 2.759 3.390 1.00 96.88 93 VAL A O 1
ATOM 726 N N . ALA A 1 94 ? 3.004 1.756 1.429 1.00 95.94 94 ALA A N 1
ATOM 727 C CA . ALA A 1 94 ? 3.622 0.483 1.773 1.00 95.94 94 ALA A CA 1
ATOM 728 C C . ALA A 1 94 ? 4.318 -0.141 0.558 1.00 95.94 94 ALA A C 1
ATOM 730 O O . ALA A 1 94 ? 3.890 0.045 -0.581 1.00 95.94 94 ALA A O 1
ATOM 731 N N . GLN A 1 95 ? 5.391 -0.881 0.828 1.00 95.12 95 GLN A N 1
ATOM 732 C CA . GLN A 1 95 ? 6.147 -1.654 -0.156 1.00 95.12 95 GLN A CA 1
ATOM 733 C C . GLN A 1 95 ? 5.341 -2.892 -0.581 1.00 95.12 95 GLN A C 1
ATOM 735 O O . GLN A 1 95 ? 4.767 -3.587 0.266 1.00 95.12 95 GLN A O 1
ATOM 740 N N . VAL A 1 96 ? 5.308 -3.177 -1.880 1.00 94.38 96 VAL A N 1
ATOM 741 C CA . VAL A 1 96 ? 4.597 -4.298 -2.505 1.00 94.38 96 VAL A CA 1
ATOM 742 C C . VAL A 1 96 ? 5.626 -5.227 -3.137 1.00 94.38 96 VAL A C 1
ATOM 744 O O . VAL A 1 96 ? 6.432 -4.795 -3.949 1.00 94.38 96 VAL A O 1
ATOM 747 N N . SER A 1 97 ? 5.607 -6.507 -2.778 1.00 91.38 97 SER A N 1
ATOM 748 C CA . SER A 1 97 ? 6.564 -7.484 -3.316 1.00 91.38 97 SER A CA 1
ATOM 749 C C . SER A 1 97 ? 6.030 -8.147 -4.589 1.00 91.38 97 SER A C 1
ATOM 751 O O . SER A 1 97 ? 4.851 -8.496 -4.643 1.00 91.38 97 SER A O 1
ATOM 753 N N . GLY A 1 98 ? 6.890 -8.398 -5.579 1.00 89.12 98 GLY A N 1
ATOM 754 C CA . GLY A 1 98 ? 6.483 -8.966 -6.872 1.00 89.12 98 GLY A CA 1
ATOM 755 C C . GLY A 1 98 ? 6.009 -7.884 -7.844 1.00 89.12 98 GLY A C 1
ATOM 756 O O . GLY A 1 98 ? 6.575 -6.797 -7.868 1.00 89.12 98 GLY A O 1
ATOM 757 N N . ASP A 1 99 ? 4.994 -8.171 -8.660 1.00 89.38 99 ASP A N 1
ATOM 758 C CA . ASP A 1 99 ? 4.538 -7.236 -9.696 1.00 89.38 99 ASP A CA 1
ATOM 759 C C . ASP A 1 99 ? 4.016 -5.913 -9.112 1.00 89.38 99 ASP A C 1
ATOM 761 O O . ASP A 1 99 ? 3.164 -5.922 -8.216 1.00 89.38 99 ASP A O 1
ATOM 765 N N . CYS A 1 100 ? 4.415 -4.780 -9.705 1.00 90.50 100 CYS A N 1
ATOM 766 C CA . CYS A 1 100 ? 3.899 -3.437 -9.398 1.00 90.50 100 CYS A CA 1
ATOM 767 C C . CYS A 1 100 ? 2.433 -3.237 -9.867 1.00 90.50 100 CYS A C 1
ATOM 769 O O . CYS A 1 100 ? 2.105 -2.269 -10.554 1.00 90.50 100 CYS A O 1
ATOM 771 N N . SER A 1 101 ? 1.522 -4.151 -9.518 1.00 93.50 101 SER A N 1
ATOM 772 C CA . SER A 1 101 ? 0.108 -4.119 -9.903 1.00 93.50 101 SER A CA 1
ATOM 773 C C . SER A 1 101 ? -0.807 -3.744 -8.731 1.00 93.50 101 SER A C 1
ATOM 775 O O . SER A 1 101 ? -0.553 -4.093 -7.574 1.00 93.50 101 SER A O 1
ATOM 777 N N . ARG A 1 102 ? -1.941 -3.086 -9.028 1.00 95.19 102 ARG A N 1
ATOM 778 C CA . ARG A 1 102 ? -2.978 -2.801 -8.014 1.00 95.19 102 ARG A CA 1
ATOM 779 C C . ARG A 1 102 ? -3.544 -4.078 -7.382 1.00 95.19 102 ARG A C 1
ATOM 781 O O . ARG A 1 102 ? -3.871 -4.052 -6.201 1.00 95.19 102 ARG A O 1
ATOM 788 N N . ALA A 1 103 ? -3.628 -5.184 -8.126 1.00 95.69 103 ALA A N 1
ATOM 789 C CA . ALA A 1 103 ? -4.130 -6.460 -7.613 1.00 95.69 103 ALA A CA 1
AT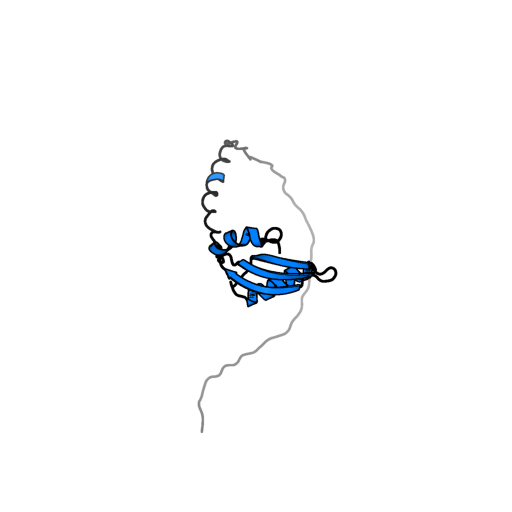OM 790 C C . ALA A 1 103 ? -3.153 -7.097 -6.606 1.00 95.69 103 ALA A C 1
ATOM 792 O O . ALA A 1 103 ? -3.566 -7.529 -5.527 1.00 95.69 103 ALA A O 1
ATOM 793 N N . THR A 1 104 ? -1.852 -7.077 -6.918 1.00 95.19 104 THR A N 1
ATOM 794 C CA . THR A 1 104 ? -0.766 -7.520 -6.027 1.00 95.19 104 THR A CA 1
ATOM 795 C C . THR A 1 104 ? -0.769 -6.696 -4.740 1.00 95.19 104 THR A C 1
ATOM 797 O O . THR A 1 104 ? -0.840 -7.256 -3.642 1.00 95.19 104 THR A O 1
ATOM 800 N N . ALA A 1 105 ? -0.809 -5.364 -4.878 1.00 96.56 105 ALA A N 1
ATOM 801 C CA . ALA A 1 105 ? -0.906 -4.426 -3.765 1.00 96.56 105 ALA A CA 1
ATOM 802 C C . ALA A 1 105 ? -2.144 -4.698 -2.893 1.00 96.56 105 ALA A C 1
ATOM 804 O O . ALA A 1 105 ? -2.019 -4.901 -1.688 1.00 96.56 105 ALA A O 1
ATOM 805 N N . GLN A 1 106 ? -3.337 -4.777 -3.487 1.00 97.31 106 GLN A N 1
ATOM 806 C CA . GLN A 1 106 ? -4.588 -5.016 -2.765 1.00 97.31 106 GLN A CA 1
ATOM 807 C C . GLN A 1 106 ? -4.569 -6.349 -2.002 1.00 97.31 106 GLN A C 1
ATOM 809 O O . GLN A 1 106 ? -4.949 -6.381 -0.831 1.00 97.31 106 GLN A O 1
ATOM 814 N N . SER A 1 107 ? -4.087 -7.433 -2.618 1.00 96.75 107 SER A N 1
ATOM 815 C CA . SER A 1 107 ? -3.996 -8.759 -1.988 1.00 96.75 107 SER A CA 1
ATOM 816 C C . SER A 1 107 ? -3.062 -8.770 -0.772 1.00 96.75 107 SER A C 1
ATOM 818 O O . SER A 1 107 ? -3.403 -9.336 0.270 1.00 96.75 107 SER A O 1
ATOM 820 N N . GLN A 1 108 ? -1.902 -8.111 -0.869 1.00 96.56 108 GLN A N 1
ATOM 821 C CA . GLN A 1 108 ? -0.936 -8.029 0.231 1.00 96.56 108 GLN A CA 1
ATOM 822 C C . GLN A 1 108 ? -1.414 -7.089 1.341 1.00 96.56 108 GLN A C 1
ATOM 824 O O . GLN A 1 108 ? -1.436 -7.475 2.512 1.00 96.56 108 GLN A O 1
ATOM 829 N N . LEU A 1 109 ? -1.836 -5.873 0.984 1.00 97.12 109 LEU A N 1
ATOM 830 C CA . LEU A 1 109 ? -2.245 -4.851 1.945 1.00 97.12 109 LEU A CA 1
ATOM 831 C C . LEU A 1 109 ? -3.503 -5.256 2.708 1.00 97.12 109 LEU A C 1
ATOM 833 O O . LEU A 1 109 ? -3.540 -5.058 3.916 1.00 97.12 109 LEU A O 1
ATOM 837 N N . THR A 1 110 ? -4.486 -5.901 2.067 1.00 97.50 110 THR A N 1
ATOM 838 C CA . THR A 1 110 ? -5.683 -6.407 2.770 1.00 97.50 110 THR A CA 1
ATOM 839 C C . THR A 1 110 ? -5.299 -7.328 3.930 1.00 97.50 110 THR A C 1
ATOM 841 O O . THR A 1 110 ? -5.822 -7.175 5.030 1.00 97.50 110 THR A O 1
ATOM 844 N N . LYS A 1 111 ? -4.336 -8.238 3.722 1.00 96.81 111 LYS A N 1
ATOM 845 C CA . LYS A 1 111 ? -3.857 -9.171 4.756 1.00 96.81 111 LYS A CA 1
ATOM 846 C C . LYS A 1 111 ? -3.065 -8.452 5.858 1.00 96.81 111 LYS A C 1
ATOM 848 O O . LYS A 1 111 ? -3.336 -8.661 7.038 1.00 96.81 111 LYS A O 1
ATOM 853 N N . ARG A 1 112 ? -2.121 -7.582 5.473 1.00 96.19 112 ARG A N 1
ATOM 854 C CA . ARG A 1 112 ? -1.229 -6.832 6.386 1.00 96.19 112 ARG A CA 1
ATOM 855 C C . ARG A 1 112 ? -1.998 -5.838 7.269 1.00 96.19 112 ARG A C 1
ATOM 857 O O . ARG A 1 112 ? -1.708 -5.716 8.456 1.00 96.19 112 ARG A O 1
ATOM 864 N N . LEU A 1 113 ? -3.016 -5.179 6.712 1.00 96.62 113 LEU A N 1
ATOM 865 C CA . LEU A 1 113 ? -3.910 -4.261 7.424 1.00 96.62 113 LEU A CA 1
ATOM 866 C C . LEU A 1 113 ? -4.883 -5.014 8.346 1.00 96.62 113 LEU A C 1
ATOM 868 O O . LEU A 1 113 ? -5.007 -4.648 9.517 1.00 96.62 113 LEU A O 1
ATOM 872 N N . ALA A 1 114 ? -5.512 -6.096 7.867 1.00 95.88 114 ALA A N 1
ATOM 873 C CA . ALA A 1 114 ? -6.469 -6.871 8.663 1.00 95.88 114 ALA A CA 1
ATOM 874 C C . ALA A 1 114 ? -5.829 -7.470 9.927 1.00 95.88 114 ALA A C 1
ATOM 876 O O . ALA A 1 114 ? -6.442 -7.439 10.993 1.00 95.88 114 ALA A O 1
ATOM 877 N N . ALA A 1 115 ? -4.569 -7.912 9.843 1.00 95.75 115 ALA A N 1
ATOM 878 C CA . ALA A 1 115 ? -3.789 -8.389 10.989 1.00 95.75 115 ALA A CA 1
ATOM 879 C C . ALA A 1 115 ? -3.572 -7.331 12.097 1.00 95.75 115 ALA A C 1
ATOM 881 O O . ALA A 1 115 ? -3.244 -7.686 13.225 1.00 95.75 115 ALA A O 1
ATOM 882 N N . GLN A 1 116 ? -3.772 -6.042 11.799 1.00 93.81 116 GLN A N 1
ATOM 883 C CA . GLN A 1 116 ? -3.710 -4.929 12.758 1.00 93.81 116 GLN A CA 1
ATOM 884 C C . GLN A 1 116 ? -5.091 -4.280 13.003 1.00 93.81 116 GLN A C 1
ATOM 886 O O . GLN A 1 116 ? -5.170 -3.166 13.526 1.00 93.81 116 GLN A O 1
ATOM 891 N N . GLY A 1 117 ? -6.183 -4.947 12.611 1.00 94.88 117 GLY A N 1
ATOM 892 C CA . GLY A 1 117 ? -7.550 -4.445 12.778 1.00 94.88 117 GLY A CA 1
ATOM 893 C C . GLY A 1 117 ? -7.924 -3.289 11.843 1.00 94.88 117 GLY A C 1
ATOM 894 O O . GLY A 1 117 ? -8.785 -2.486 12.200 1.00 94.88 117 GLY A O 1
ATOM 895 N N . TRP A 1 118 ? -7.274 -3.174 10.679 1.00 97.06 118 TRP A N 1
ATOM 896 C CA . TRP A 1 118 ? -7.591 -2.185 9.643 1.00 97.06 118 TRP A CA 1
ATOM 897 C C . TRP A 1 118 ? -8.193 -2.859 8.403 1.00 97.06 118 TRP A C 1
ATOM 899 O O . TRP A 1 118 ? -7.665 -3.834 7.875 1.00 97.06 118 TRP A O 1
ATOM 909 N N . THR A 1 119 ? -9.285 -2.307 7.890 1.00 97.56 119 THR A N 1
ATOM 910 C CA . THR A 1 119 ? -9.901 -2.676 6.614 1.00 97.56 119 THR A CA 1
ATOM 911 C C . THR A 1 119 ? -9.353 -1.780 5.506 1.00 97.56 119 THR A C 1
ATOM 913 O O . THR A 1 119 ? -9.517 -0.558 5.553 1.00 97.56 119 THR A O 1
ATOM 916 N N . LEU A 1 120 ? -8.732 -2.370 4.482 1.00 97.81 120 LEU A N 1
ATOM 917 C CA . LEU A 1 120 ? -8.359 -1.653 3.260 1.00 97.81 120 LEU A CA 1
ATOM 918 C C . LEU A 1 120 ? -9.624 -1.121 2.562 1.00 97.81 120 LEU A C 1
ATOM 920 O O . LEU A 1 120 ? -10.544 -1.889 2.296 1.00 97.81 120 LEU A O 1
ATOM 924 N N . LEU A 1 121 ? -9.659 0.177 2.248 1.00 97.50 121 LEU A N 1
ATOM 925 C CA . LEU A 1 121 ? -10.740 0.790 1.466 1.00 97.50 121 LEU A CA 1
ATOM 926 C C . LEU A 1 121 ? -10.404 0.822 -0.024 1.00 97.50 121 LEU A C 1
ATOM 928 O O . LEU A 1 121 ? -11.243 0.490 -0.853 1.00 97.50 121 LEU A O 1
ATOM 932 N N . THR A 1 122 ? -9.191 1.258 -0.373 1.00 97.69 122 THR A N 1
ATOM 933 C CA . THR A 1 122 ? -8.735 1.329 -1.768 1.00 97.69 122 THR A CA 1
ATOM 934 C C . THR A 1 122 ? -7.218 1.493 -1.865 1.00 97.69 122 THR A C 1
ATOM 936 O O . THR A 1 122 ? -6.598 2.096 -0.985 1.00 97.69 122 THR A O 1
ATOM 939 N N . VAL A 1 123 ? -6.639 0.992 -2.960 1.00 97.38 123 VAL A N 1
ATOM 940 C CA . VAL A 1 123 ? -5.288 1.335 -3.426 1.00 97.38 123 VAL A CA 1
ATOM 941 C C . VAL A 1 123 ? -5.419 2.518 -4.385 1.00 97.38 123 VAL A C 1
ATOM 943 O O . VAL A 1 123 ? -6.002 2.393 -5.462 1.00 97.38 123 VAL A O 1
ATOM 946 N N . VAL A 1 124 ? -4.888 3.672 -3.988 1.00 96.19 124 VAL A N 1
ATOM 947 C CA . VAL A 1 124 ? -4.973 4.933 -4.735 1.00 96.19 124 VAL A CA 1
ATOM 948 C C . VAL A 1 124 ? -4.104 4.848 -5.993 1.00 96.19 124 VAL A C 1
ATOM 950 O O . VAL A 1 124 ? -4.576 5.095 -7.105 1.00 96.19 124 VAL A O 1
ATOM 953 N N . SER A 1 125 ? -2.845 4.443 -5.854 1.00 95.06 125 SER A N 1
ATOM 954 C CA . SER A 1 125 ? -1.906 4.215 -6.954 1.00 95.06 125 SER A CA 1
ATOM 955 C C . SER A 1 125 ? -0.822 3.203 -6.578 1.00 95.06 125 SER A C 1
ATOM 957 O O . SER A 1 125 ? -0.671 2.812 -5.423 1.00 95.06 125 SER A O 1
ATOM 959 N N . VAL A 1 126 ? -0.077 2.768 -7.595 1.00 95.06 126 VAL A N 1
ATOM 960 C CA . VAL A 1 126 ? 1.162 1.993 -7.465 1.00 95.06 126 VAL A CA 1
ATOM 961 C C . VAL A 1 126 ? 2.234 2.727 -8.274 1.00 95.06 126 VAL A C 1
ATOM 963 O O . VAL A 1 126 ? 1.923 3.258 -9.341 1.00 95.06 126 VAL A O 1
ATOM 966 N N . PHE A 1 127 ? 3.444 2.844 -7.735 1.00 93.25 127 PHE A N 1
ATOM 967 C CA . PHE A 1 127 ? 4.524 3.698 -8.239 1.00 93.25 127 PHE A CA 1
ATOM 968 C C . PHE A 1 127 ? 5.898 3.163 -7.805 1.00 93.25 127 PHE A C 1
ATOM 970 O O . PHE A 1 127 ? 5.987 2.405 -6.842 1.00 93.25 127 PHE A O 1
ATOM 977 N N . GLY A 1 128 ? 6.959 3.561 -8.511 1.00 90.88 128 GLY A N 1
ATOM 978 C CA . GLY A 1 128 ? 8.350 3.291 -8.124 1.00 90.88 128 GL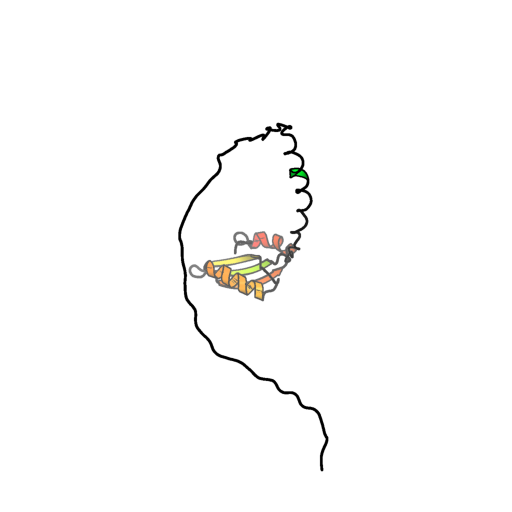Y A CA 1
ATOM 979 C C . GLY A 1 128 ? 8.934 4.350 -7.180 1.00 90.88 128 GLY A C 1
ATOM 980 O O . GLY A 1 128 ? 8.242 5.282 -6.760 1.00 90.88 128 GLY A O 1
ATOM 981 N N . GLU A 1 129 ? 10.225 4.223 -6.875 1.00 87.19 129 GLU A N 1
ATOM 982 C CA . GLU A 1 129 ? 10.965 5.026 -5.885 1.00 87.19 129 GLU A CA 1
ATOM 983 C C . GLU A 1 129 ? 10.794 6.551 -6.037 1.00 87.19 129 GLU A C 1
ATOM 985 O O . GLU A 1 129 ? 10.622 7.250 -5.034 1.00 87.19 129 GLU A O 1
ATOM 990 N N . ASP A 1 130 ? 10.731 7.077 -7.266 1.00 86.25 130 ASP A N 1
ATOM 991 C CA . ASP A 1 130 ? 10.559 8.514 -7.554 1.00 86.25 130 ASP A CA 1
ATOM 992 C C . ASP A 1 130 ? 9.315 9.124 -6.877 1.00 86.25 130 ASP A C 1
ATOM 994 O O . ASP A 1 130 ? 9.293 10.291 -6.467 1.00 86.25 130 ASP A O 1
ATOM 998 N N . GLY A 1 131 ? 8.253 8.322 -6.746 1.00 85.12 131 GLY A N 1
ATOM 999 C CA . GLY A 1 131 ? 6.981 8.719 -6.148 1.00 85.12 131 GLY A CA 1
ATOM 1000 C C . GLY A 1 131 ? 6.935 8.613 -4.620 1.00 85.12 131 GLY A C 1
ATOM 1001 O O . GLY A 1 131 ? 5.936 9.027 -4.022 1.00 85.12 131 GLY A O 1
ATOM 1002 N N . LEU A 1 132 ? 7.967 8.047 -3.985 1.00 89.75 132 LEU A N 1
ATOM 1003 C CA . LEU A 1 132 ? 7.957 7.677 -2.569 1.00 89.75 132 LEU A CA 1
ATOM 1004 C C . LEU A 1 132 ? 8.109 8.887 -1.640 1.00 89.75 132 LEU A C 1
ATOM 1006 O O . LEU A 1 132 ? 7.267 9.108 -0.766 1.00 89.75 132 LEU A O 1
ATOM 1010 N N . ASN A 1 133 ? 9.152 9.698 -1.843 1.00 89.94 133 ASN A N 1
ATOM 1011 C CA . ASN A 1 133 ? 9.445 10.850 -0.980 1.00 89.94 133 ASN A CA 1
ATOM 1012 C C . ASN A 1 133 ? 8.299 11.874 -0.964 1.00 89.94 133 ASN A C 1
ATOM 1014 O O . ASN A 1 133 ? 7.958 12.401 0.093 1.00 89.94 133 ASN A O 1
ATOM 1018 N N . GLN A 1 134 ? 7.645 12.078 -2.110 1.00 89.88 134 GLN A N 1
ATOM 1019 C CA . GLN A 1 134 ? 6.527 13.013 -2.293 1.00 89.88 134 GLN A CA 1
ATOM 1020 C C . GLN A 1 134 ? 5.310 12.691 -1.404 1.00 89.88 134 GLN A C 1
ATOM 1022 O O . GLN A 1 134 ? 4.542 13.581 -1.058 1.00 89.88 1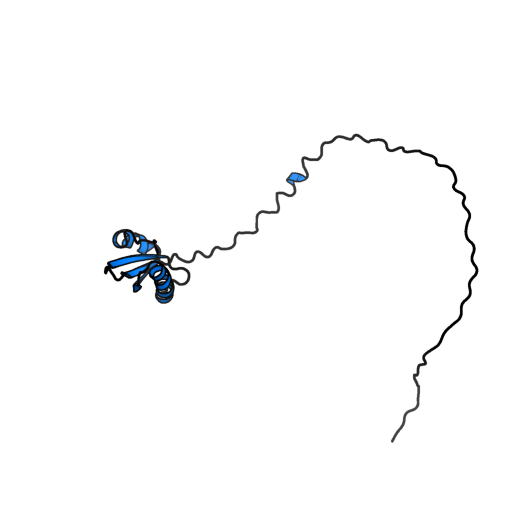34 GLN A O 1
ATOM 1027 N N . ARG A 1 135 ? 5.132 11.422 -1.012 1.00 91.44 135 ARG A N 1
ATOM 1028 C CA . ARG A 1 135 ? 4.002 10.946 -0.191 1.00 91.44 135 ARG A CA 1
ATOM 1029 C C . ARG A 1 135 ? 4.356 10.747 1.286 1.00 91.44 135 ARG A C 1
ATOM 1031 O O . ARG A 1 135 ? 3.491 10.377 2.083 1.00 91.44 135 ARG A O 1
ATOM 1038 N N . LYS A 1 136 ? 5.621 10.964 1.660 1.00 91.31 136 LYS A N 1
ATOM 1039 C CA . LYS A 1 136 ? 6.160 10.659 2.993 1.00 91.31 136 LYS A CA 1
ATOM 1040 C C . LYS A 1 136 ? 5.477 11.454 4.102 1.00 91.31 136 LYS A C 1
ATOM 1042 O O . LYS A 1 136 ? 5.085 10.874 5.1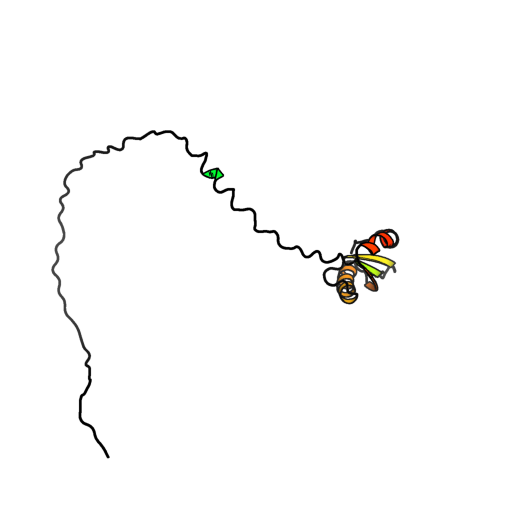11 1.00 91.31 136 LYS A O 1
ATOM 1047 N N . GLU A 1 137 ? 5.283 12.753 3.892 1.00 91.69 137 GLU A N 1
ATOM 1048 C CA . GLU A 1 137 ? 4.594 13.625 4.848 1.00 91.69 137 GLU A CA 1
ATOM 1049 C C . GLU A 1 137 ? 3.120 13.225 5.007 1.00 91.69 137 GLU A C 1
ATOM 1051 O O . GLU A 1 137 ? 2.659 12.988 6.123 1.00 91.69 137 GLU A O 1
ATOM 1056 N N . SER A 1 138 ? 2.406 13.036 3.892 1.00 90.75 138 SER A N 1
ATOM 1057 C CA . SER A 1 138 ? 0.983 12.669 3.880 1.00 90.75 138 SER A CA 1
ATOM 1058 C C . SER A 1 138 ? 0.700 11.312 4.537 1.00 90.75 138 SER A C 1
ATOM 1060 O O . SER A 1 138 ? -0.345 11.133 5.162 1.00 90.75 138 SER A O 1
ATOM 1062 N N . ALA A 1 139 ? 1.613 10.343 4.408 1.00 92.25 139 ALA A N 1
ATOM 1063 C CA . ALA A 1 139 ? 1.519 9.042 5.076 1.00 92.25 139 ALA A CA 1
ATOM 1064 C C . ALA A 1 139 ? 1.955 9.090 6.552 1.00 92.25 139 ALA A C 1
ATOM 1066 O O . ALA A 1 139 ? 1.463 8.297 7.364 1.00 92.25 139 ALA A O 1
ATOM 1067 N N . GLY A 1 140 ? 2.863 10.004 6.906 1.00 92.69 140 GLY A N 1
ATOM 1068 C CA . GLY A 1 140 ? 3.322 10.262 8.269 1.00 92.69 140 GLY A CA 1
ATOM 1069 C C . GLY A 1 140 ? 3.699 8.985 9.022 1.00 92.69 140 GLY A C 1
ATOM 1070 O O . GLY A 1 140 ? 4.550 8.209 8.593 1.00 92.69 140 GLY A O 1
ATOM 1071 N N . LYS A 1 141 ? 3.009 8.723 10.140 1.00 92.31 141 LYS A N 1
ATOM 1072 C CA . LYS A 1 141 ? 3.235 7.546 11.005 1.00 92.31 141 LYS A CA 1
ATOM 1073 C C . LYS A 1 141 ? 2.909 6.191 10.353 1.00 92.31 141 LYS A C 1
ATOM 1075 O O . LYS A 1 141 ? 3.133 5.165 10.987 1.00 92.31 141 LYS A O 1
ATOM 1080 N N . ASN A 1 142 ? 2.359 6.169 9.137 1.00 92.19 142 ASN A N 1
ATOM 1081 C CA . ASN A 1 142 ? 2.007 4.954 8.391 1.00 92.19 142 ASN A CA 1
ATOM 1082 C C . ASN A 1 142 ? 2.860 4.760 7.124 1.00 92.19 142 ASN A C 1
ATOM 1084 O O . ASN A 1 142 ? 2.587 3.851 6.342 1.00 92.19 142 ASN A O 1
ATOM 1088 N N . PHE A 1 143 ? 3.870 5.606 6.907 1.00 94.25 143 PHE A N 1
ATOM 1089 C CA . PHE A 1 143 ? 4.834 5.463 5.820 1.00 94.25 143 PHE A CA 1
ATOM 1090 C C . PHE A 1 143 ? 5.688 4.201 6.019 1.00 94.25 143 PHE A C 1
ATOM 1092 O O . PHE A 1 143 ? 6.405 4.089 7.010 1.00 94.25 143 PHE A O 1
ATOM 1099 N N . LEU A 1 144 ? 5.575 3.247 5.089 1.00 94.00 144 LEU A N 1
ATOM 1100 C CA . LEU A 1 144 ? 6.263 1.947 5.064 1.00 94.00 144 LEU A CA 1
ATOM 1101 C C . LEU A 1 144 ? 6.085 1.089 6.336 1.00 94.00 144 LEU A C 1
ATOM 1103 O O . LEU A 1 144 ? 6.909 0.232 6.635 1.00 94.00 144 LEU A O 1
ATOM 1107 N N . ARG A 1 145 ? 4.996 1.308 7.090 1.00 92.06 145 ARG A N 1
ATOM 1108 C CA . ARG A 1 145 ? 4.751 0.673 8.404 1.00 92.06 145 ARG A CA 1
ATOM 1109 C C . ARG A 1 145 ? 3.991 -0.659 8.351 1.00 92.06 145 ARG A C 1
ATOM 1111 O O . ARG A 1 145 ? 3.985 -1.399 9.333 1.00 92.06 145 ARG A O 1
ATOM 1118 N N . PHE A 1 146 ? 3.258 -0.898 7.267 1.00 89.56 146 PHE A N 1
ATOM 1119 C CA . PHE A 1 146 ? 2.372 -2.050 7.083 1.00 89.56 146 PHE A CA 1
ATOM 1120 C C . PHE A 1 146 ? 2.919 -2.935 5.983 1.00 89.56 146 PHE A C 1
ATOM 1122 O O . PHE A 1 146 ? 2.918 -4.166 6.167 1.00 89.56 146 PHE A O 1
#

Organism: NCBI:txid412755

Sequence (146 aa):
MQSHQERGRVIKMGNPPQTGNNTPLLSDIKPPPPQWILNIRPDKRSLMYMKHILLSLAAAGLLALSAPSVQAAECFADYKAKQENPLRLHYGVAQVSGDCSRATAQSQLTKRLAAQGWTLLTVVSVFGEDGLNQRKESAGKNFLRF

Radius of gyration: 44.9 Å; chains: 1; bounding box: 82×104×70 Å